Protein AF-A0AAW4VDV5-F1 (afdb_monomer_lite)

Secondary structure (DSSP, 8-state):
---------B--PEEEEEETTEEEEEE-S--BSPPPPTT----EEEETTEEEEEEESS--HHHHHHHHHHHHHHHHHHHHHHHHH-

Sequence (86 aa):
MQSDDSFSYSYFPVIQFYDHGNEIKQKLSIGYGKELPIGSSLEIMYEENNPKRILILENNPQKKLYIIFIIVGISSLIAGLIICIL

pLDDT: mean 73.9, std 14.54, range [36.25, 95.94]

Structure (mmCIF, N/CA/C/O backbone):
data_AF-A0AAW4VDV5-F1
#
_entry.id   AF-A0AAW4VDV5-F1
#
loop_
_atom_site.group_PDB
_atom_site.id
_atom_site.type_symbol
_atom_site.label_atom_id
_atom_site.label_alt_id
_atom_site.label_comp_id
_atom_site.label_asym_id
_atom_site.label_entity_id
_atom_site.label_seq_id
_atom_site.pdbx_PDB_ins_code
_atom_site.Cartn_x
_atom_site.Cartn_y
_atom_site.Cartn_z
_atom_site.occupancy
_atom_site.B_iso_or_equiv
_atom_site.auth_seq_id
_atom_site.auth_comp_id
_atom_site.auth_asym_id
_atom_site.auth_atom_id
_atom_site.pdbx_PDB_model_num
ATOM 1 N N . MET A 1 1 ? 30.719 -3.984 -5.268 1.00 39.00 1 MET A N 1
ATOM 2 C CA . MET A 1 1 ? 29.614 -3.499 -4.419 1.00 39.00 1 MET A CA 1
ATOM 3 C C . MET A 1 1 ? 28.461 -4.451 -4.622 1.00 39.00 1 MET A C 1
ATOM 5 O O . MET A 1 1 ? 28.005 -4.605 -5.745 1.00 39.00 1 MET A O 1
ATOM 9 N N . GLN A 1 2 ? 28.162 -5.204 -3.571 1.00 36.25 2 GLN A N 1
ATOM 10 C CA . GLN A 1 2 ? 27.188 -6.286 -3.537 1.00 36.25 2 GLN A CA 1
ATOM 11 C C . GLN A 1 2 ? 25.795 -5.666 -3.681 1.00 36.25 2 GLN A C 1
ATOM 13 O O . GLN A 1 2 ? 25.493 -4.691 -2.998 1.00 36.25 2 GLN A O 1
ATOM 18 N N . SER A 1 3 ? 25.013 -6.147 -4.645 1.00 44.09 3 SER A N 1
ATOM 19 C CA . SER A 1 3 ? 23.619 -5.759 -4.826 1.00 44.09 3 SER A CA 1
ATOM 20 C C . SER A 1 3 ? 22.861 -6.106 -3.553 1.00 44.09 3 SER A C 1
ATOM 22 O O . SER A 1 3 ? 22.744 -7.282 -3.215 1.00 44.09 3 SER A O 1
ATOM 24 N N . ASP A 1 4 ? 22.399 -5.080 -2.840 1.00 46.91 4 ASP A N 1
ATOM 25 C CA . ASP A 1 4 ? 21.465 -5.222 -1.731 1.00 46.91 4 ASP A CA 1
ATOM 26 C C . ASP A 1 4 ? 20.168 -5.824 -2.282 1.00 46.91 4 ASP A C 1
ATOM 28 O O . ASP A 1 4 ? 19.249 -5.115 -2.704 1.00 46.91 4 ASP A O 1
ATOM 32 N N . ASP A 1 5 ? 20.117 -7.154 -2.319 1.00 51.00 5 ASP A N 1
ATOM 33 C CA . ASP A 1 5 ? 18.904 -7.935 -2.493 1.00 51.00 5 ASP A CA 1
ATOM 34 C C . ASP A 1 5 ? 18.005 -7.621 -1.295 1.00 51.00 5 ASP A C 1
ATOM 36 O O . ASP A 1 5 ? 18.041 -8.264 -0.246 1.00 51.00 5 ASP A O 1
ATOM 40 N N . SER A 1 6 ? 17.255 -6.527 -1.434 1.00 52.00 6 SER A N 1
ATOM 41 C CA . SER A 1 6 ? 16.286 -6.039 -0.466 1.00 52.00 6 SER A CA 1
ATOM 42 C C . SER A 1 6 ? 15.290 -7.158 -0.198 1.00 52.00 6 SER A C 1
ATOM 44 O O . SER A 1 6 ? 14.403 -7.441 -1.004 1.00 52.00 6 SER A O 1
ATOM 46 N N . PHE A 1 7 ? 15.498 -7.821 0.937 1.00 45.38 7 PHE A N 1
ATOM 47 C CA . PHE A 1 7 ? 14.640 -8.852 1.486 1.00 45.38 7 PHE A CA 1
ATOM 48 C C . PHE A 1 7 ? 13.165 -8.475 1.303 1.00 45.38 7 PHE A C 1
ATOM 50 O O . PHE A 1 7 ? 12.693 -7.454 1.809 1.00 45.38 7 PHE A O 1
ATOM 57 N N . SER A 1 8 ? 12.437 -9.326 0.577 1.00 50.66 8 SER A N 1
ATOM 58 C CA . SER A 1 8 ? 10.979 -9.288 0.496 1.00 50.66 8 SER A CA 1
ATOM 59 C C . SER A 1 8 ? 10.423 -9.784 1.830 1.00 50.66 8 SER A C 1
ATOM 61 O O . SER A 1 8 ? 10.041 -10.942 1.982 1.00 50.66 8 SER A O 1
ATOM 63 N N . TYR A 1 9 ? 10.469 -8.929 2.850 1.00 53.34 9 TYR A N 1
ATOM 64 C CA . TYR A 1 9 ? 9.837 -9.237 4.122 1.00 53.34 9 TYR A CA 1
ATOM 65 C C . TYR A 1 9 ? 8.323 -9.303 3.924 1.00 53.34 9 TYR A C 1
ATOM 67 O O . TYR A 1 9 ? 7.717 -8.458 3.260 1.00 53.34 9 TYR A O 1
ATOM 75 N N . SER A 1 10 ? 7.712 -10.338 4.501 1.00 56.28 10 SER A N 1
ATOM 76 C CA . SER A 1 10 ? 6.260 -10.418 4.605 1.00 56.28 10 SER A CA 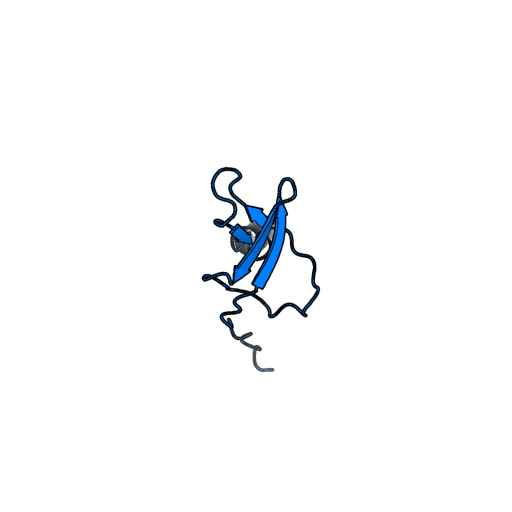1
ATOM 77 C C . SER A 1 10 ? 5.806 -9.473 5.719 1.00 56.28 10 SER A C 1
ATOM 79 O O . SER A 1 10 ? 5.816 -9.835 6.895 1.00 56.28 10 SER A O 1
ATOM 81 N N . TYR A 1 11 ? 5.491 -8.231 5.359 1.00 63.84 11 TYR A N 1
ATOM 82 C CA . TYR A 1 11 ? 5.017 -7.202 6.281 1.00 63.84 11 TYR A CA 1
ATOM 83 C C . TYR A 1 11 ? 3.491 -7.164 6.278 1.00 63.84 11 TYR A C 1
ATOM 85 O O . TYR A 1 11 ? 2.886 -6.795 5.278 1.00 63.84 11 TYR A O 1
ATOM 93 N N . PHE A 1 12 ? 2.870 -7.524 7.401 1.00 70.88 12 PHE A N 1
ATOM 94 C CA . PHE A 1 12 ? 1.414 -7.613 7.543 1.00 70.88 12 PHE A CA 1
ATOM 95 C C . PHE A 1 12 ? 0.872 -6.429 8.359 1.00 70.88 12 PHE A C 1
ATOM 97 O O . PHE A 1 12 ? 0.770 -6.544 9.588 1.00 70.88 12 PHE A O 1
ATOM 104 N N . PRO A 1 13 ? 0.534 -5.289 7.723 1.00 72.56 13 PRO A N 1
ATOM 105 C CA . PRO A 1 13 ? 0.062 -4.122 8.449 1.00 72.56 13 PRO A CA 1
ATOM 106 C C . PRO A 1 13 ? -1.293 -4.384 9.105 1.00 72.56 13 PRO A C 1
ATOM 108 O O . PRO A 1 13 ? -2.130 -5.154 8.617 1.00 72.56 13 PRO A O 1
ATOM 111 N N . VAL A 1 14 ? -1.511 -3.692 10.220 1.00 80.44 14 VAL A N 1
ATOM 112 C CA . VAL A 1 14 ? -2.842 -3.512 10.794 1.00 80.44 14 VAL A CA 1
ATOM 113 C C . VAL A 1 14 ? -3.399 -2.221 10.219 1.00 80.44 14 VAL A C 1
ATOM 115 O O . VAL A 1 14 ? -2.843 -1.153 10.456 1.00 80.44 14 VAL A O 1
ATOM 118 N N . ILE A 1 15 ? -4.480 -2.331 9.457 1.00 81.25 15 ILE A N 1
ATOM 119 C CA . ILE A 1 15 ? -5.168 -1.192 8.857 1.00 81.25 15 ILE A CA 1
ATOM 120 C C . ILE A 1 15 ? -6.362 -0.842 9.733 1.00 81.25 15 ILE A C 1
ATOM 122 O O . ILE A 1 15 ? -7.102 -1.726 10.173 1.00 81.25 15 ILE A O 1
ATOM 126 N N . GLN A 1 16 ? -6.517 0.450 10.004 1.00 84.94 16 GLN A N 1
ATOM 127 C CA . GLN A 1 16 ? -7.600 1.004 10.800 1.00 84.94 16 GLN A CA 1
ATOM 128 C C . GLN A 1 16 ? -8.184 2.201 10.047 1.00 84.94 16 GLN A C 1
ATOM 130 O O . GLN A 1 16 ? -7.458 3.149 9.751 1.00 84.94 16 GLN A O 1
ATOM 135 N N . PHE A 1 17 ? -9.467 2.139 9.700 1.00 85.38 17 PHE A N 1
ATOM 136 C CA . PHE A 1 17 ? -10.177 3.209 8.995 1.00 85.38 17 PHE A CA 1
ATOM 137 C C . PHE A 1 17 ? -11.652 3.253 9.406 1.00 85.38 17 PHE A C 1
ATOM 139 O O . PHE A 1 17 ? -12.151 2.329 10.046 1.00 85.38 17 PHE A O 1
ATOM 146 N N . TYR A 1 18 ? -12.336 4.341 9.055 1.00 86.19 18 TYR A N 1
ATOM 147 C CA . TYR A 1 18 ? -13.761 4.523 9.325 1.00 86.19 18 TYR A CA 1
ATOM 148 C C . TYR A 1 18 ? -14.566 4.433 8.032 1.00 86.19 18 TYR A C 1
ATOM 150 O O . TYR A 1 18 ? -14.216 5.076 7.045 1.00 86.19 18 TYR A O 1
ATOM 158 N N . ASP A 1 19 ? -15.665 3.685 8.076 1.00 83.81 19 ASP A N 1
ATOM 159 C CA . ASP A 1 19 ? -16.645 3.579 6.998 1.00 83.81 19 ASP A CA 1
ATOM 160 C C . ASP A 1 19 ? -18.052 3.809 7.561 1.00 83.81 19 ASP A C 1
ATOM 162 O O . ASP A 1 19 ? -18.488 3.095 8.463 1.00 83.81 19 ASP A O 1
ATOM 166 N N . HIS A 1 20 ? -18.750 4.844 7.084 1.00 83.75 20 HIS A N 1
ATOM 167 C CA . HIS A 1 20 ? -20.099 5.212 7.543 1.00 83.75 20 HIS A CA 1
ATOM 168 C C . HIS A 1 20 ? -20.272 5.270 9.082 1.00 83.75 20 HIS A C 1
ATOM 170 O O . HIS A 1 20 ? -21.325 4.932 9.620 1.00 83.75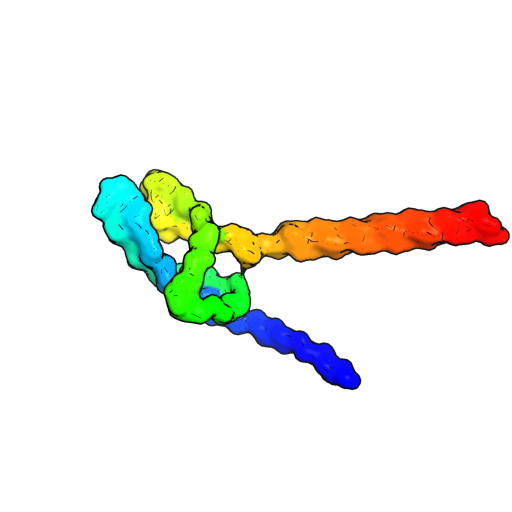 20 HIS A O 1
ATOM 176 N N . GLY A 1 21 ? -19.234 5.697 9.812 1.00 83.38 21 GLY A N 1
ATOM 177 C CA . GLY A 1 21 ? -19.232 5.768 11.282 1.00 83.38 21 GLY A CA 1
ATOM 178 C C . GLY A 1 21 ? -18.839 4.467 11.994 1.00 83.38 21 GLY A C 1
ATOM 179 O O . GLY A 1 21 ? -18.677 4.473 13.212 1.00 83.38 21 GLY A O 1
ATOM 180 N N . ASN A 1 22 ? -18.618 3.378 11.257 1.00 84.25 22 ASN A N 1
ATOM 181 C CA . ASN A 1 22 ? -18.084 2.131 11.789 1.00 84.25 22 ASN A CA 1
ATOM 182 C C . ASN A 1 22 ? -16.558 2.137 11.729 1.00 84.25 22 ASN A C 1
ATOM 184 O O . ASN A 1 22 ? -15.963 2.382 10.679 1.00 84.25 22 ASN A O 1
ATOM 188 N N . GLU A 1 23 ? -15.919 1.830 12.854 1.00 87.12 23 GLU A N 1
ATOM 189 C CA . GLU A 1 23 ? -14.482 1.592 12.893 1.00 87.12 23 GLU A CA 1
ATOM 190 C C . GLU A 1 23 ? -14.174 0.184 12.373 1.00 87.12 23 GLU A C 1
ATOM 192 O O . GLU A 1 23 ? -14.657 -0.821 12.902 1.00 87.12 23 GLU A O 1
ATOM 197 N N . ILE A 1 24 ? -13.333 0.103 11.349 1.00 85.12 24 ILE A N 1
ATOM 198 C CA . ILE A 1 24 ? -12.847 -1.153 10.792 1.00 85.12 24 ILE A CA 1
ATOM 199 C C . ILE A 1 24 ? -11.368 -1.266 11.122 1.00 85.12 24 ILE A C 1
ATOM 201 O O . ILE A 1 24 ? -10.552 -0.457 10.683 1.00 85.12 24 ILE A O 1
ATOM 205 N N . LYS A 1 25 ? -11.022 -2.304 11.886 1.00 87.31 25 LYS A N 1
ATOM 206 C CA . LYS A 1 25 ? -9.646 -2.633 12.254 1.00 87.31 25 LYS A CA 1
ATOM 207 C C . LYS A 1 25 ? -9.326 -4.060 11.845 1.00 87.31 25 LYS A C 1
ATOM 209 O O . LYS A 1 25 ? -9.953 -5.005 12.324 1.00 87.31 25 LYS A O 1
ATOM 214 N N . GLN A 1 26 ? -8.332 -4.230 10.982 1.00 79.38 26 GLN A N 1
ATOM 215 C CA . GLN A 1 26 ? -7.982 -5.537 10.442 1.00 79.38 26 GLN A CA 1
ATOM 216 C C . GLN A 1 26 ? -6.478 -5.690 10.250 1.00 79.38 26 GLN A C 1
ATOM 218 O O . GLN A 1 26 ? -5.808 -4.826 9.694 1.00 79.38 26 GLN A O 1
ATOM 223 N N . LYS A 1 27 ? -5.955 -6.843 10.672 1.00 79.25 27 LYS A N 1
ATOM 224 C CA . LYS A 1 27 ? -4.615 -7.293 10.298 1.00 79.25 27 LYS A CA 1
ATOM 225 C C . LYS A 1 27 ? -4.694 -7.975 8.937 1.00 79.25 27 LYS A C 1
ATOM 227 O O . LYS A 1 27 ? -5.426 -8.956 8.796 1.00 79.25 27 LYS A O 1
ATOM 232 N N . LEU A 1 28 ? -3.969 -7.467 7.947 1.00 73.69 28 LEU A N 1
ATOM 233 C CA . LEU A 1 28 ? -3.960 -8.089 6.629 1.00 73.69 28 LEU A CA 1
ATOM 234 C C . LEU A 1 28 ? -3.241 -9.436 6.665 1.00 73.69 28 LEU A C 1
ATOM 236 O O . LEU A 1 28 ? -2.220 -9.598 7.327 1.00 73.69 28 LEU A O 1
ATOM 240 N N . SER A 1 29 ? -3.786 -10.406 5.935 1.00 60.62 29 SER A N 1
ATOM 241 C CA . SER A 1 29 ? -3.206 -11.748 5.778 1.00 60.62 29 SER A CA 1
ATOM 242 C C . SER A 1 29 ? -2.241 -11.842 4.596 1.00 60.62 29 SER A C 1
ATOM 244 O O . SER A 1 29 ? -1.622 -12.880 4.396 1.00 60.62 29 SER A O 1
ATOM 246 N N . ILE A 1 30 ? -2.135 -10.776 3.797 1.00 58.00 30 ILE A N 1
ATOM 247 C CA . ILE A 1 30 ? -1.253 -10.666 2.636 1.00 58.00 30 ILE A CA 1
ATOM 248 C C . ILE A 1 30 ? -0.533 -9.334 2.757 1.00 58.00 30 ILE A C 1
ATOM 250 O O . ILE A 1 30 ? -1.158 -8.288 2.920 1.00 58.00 30 ILE A O 1
ATOM 254 N N . GLY A 1 31 ? 0.786 -9.399 2.704 1.00 54.12 31 GLY A N 1
ATOM 255 C CA . GLY A 1 31 ? 1.644 -8.289 3.036 1.00 54.12 31 GLY A CA 1
ATOM 256 C C . GLY A 1 31 ? 2.978 -8.471 2.351 1.00 54.12 31 GLY A C 1
ATOM 257 O O . GLY A 1 31 ? 3.874 -9.102 2.894 1.00 54.12 31 GLY A O 1
ATOM 258 N N . TYR A 1 32 ? 3.084 -7.982 1.123 1.00 51.91 32 TYR A N 1
ATOM 259 C CA . TYR A 1 32 ? 4.355 -7.888 0.418 1.00 51.91 32 TYR A CA 1
ATOM 260 C C . TYR A 1 32 ? 4.668 -6.404 0.327 1.00 51.91 32 TYR A C 1
ATOM 262 O O . TYR A 1 32 ? 3.851 -5.643 -0.189 1.00 51.91 32 TYR A O 1
ATOM 270 N N . GLY A 1 33 ? 5.798 -5.968 0.869 1.00 58.88 33 GLY A N 1
ATOM 271 C CA . GLY A 1 33 ? 6.128 -4.553 0.835 1.00 58.88 33 GLY A CA 1
ATOM 272 C C . GLY A 1 33 ? 7.179 -4.153 1.848 1.00 58.88 33 GLY A C 1
ATOM 273 O O . GLY A 1 33 ? 7.605 -4.936 2.694 1.00 58.88 33 GLY A O 1
ATOM 274 N N . LYS A 1 34 ? 7.601 -2.901 1.729 1.00 60.66 34 LYS A N 1
ATOM 275 C CA . LYS A 1 34 ? 8.488 -2.251 2.684 1.00 60.66 34 LYS A CA 1
ATOM 276 C C . LYS A 1 34 ? 7.751 -2.092 4.015 1.00 60.66 34 LYS A C 1
ATOM 278 O O . LYS A 1 34 ? 6.576 -1.733 4.022 1.00 60.66 34 LYS A O 1
ATOM 283 N N . GLU A 1 35 ? 8.441 -2.340 5.124 1.00 66.50 35 GLU A N 1
ATOM 284 C CA . GLU A 1 35 ? 7.925 -1.993 6.449 1.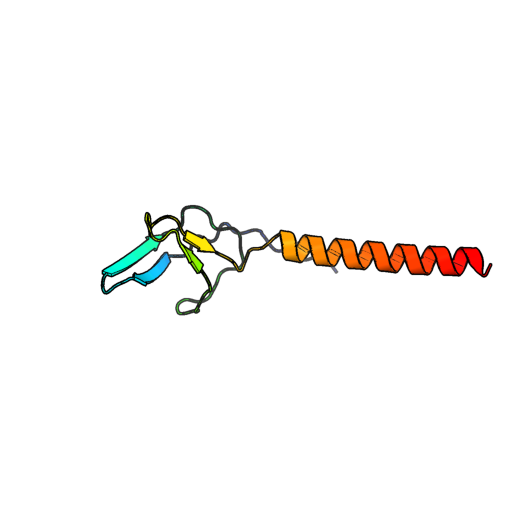00 66.50 35 GLU A CA 1
ATOM 285 C C . GLU A 1 35 ? 7.595 -0.497 6.487 1.00 66.50 35 GLU A C 1
ATOM 287 O O . GLU A 1 35 ? 8.451 0.351 6.212 1.00 66.50 35 GLU A O 1
ATOM 292 N N . LEU A 1 36 ? 6.340 -0.179 6.794 1.00 68.44 36 LEU A N 1
ATOM 293 C CA . LEU A 1 36 ? 5.887 1.195 6.948 1.00 68.44 36 LEU A CA 1
ATOM 294 C C . LEU A 1 36 ? 5.932 1.582 8.426 1.00 68.44 36 LEU A C 1
ATOM 296 O O . LEU A 1 36 ? 5.512 0.789 9.278 1.00 68.44 36 LEU A O 1
ATOM 300 N N . PRO A 1 37 ? 6.412 2.794 8.756 1.00 70.25 37 PRO A N 1
ATOM 301 C CA . PRO A 1 37 ? 6.390 3.264 10.128 1.00 70.25 37 PRO A CA 1
ATOM 302 C C . PRO A 1 37 ? 4.945 3.389 10.624 1.00 70.25 37 PRO A C 1
ATOM 304 O O . PRO A 1 37 ? 4.030 3.753 9.879 1.00 70.25 37 PRO A O 1
ATOM 307 N N . ILE A 1 38 ? 4.738 3.079 11.902 1.00 74.25 38 ILE A N 1
ATOM 308 C CA . ILE A 1 38 ? 3.433 3.194 12.561 1.00 74.25 38 ILE A CA 1
ATOM 309 C C . ILE A 1 38 ? 2.917 4.634 12.427 1.00 74.25 38 ILE A C 1
ATOM 311 O O . ILE A 1 38 ? 3.657 5.585 12.667 1.00 74.25 38 ILE A O 1
ATOM 315 N N . GLY A 1 39 ? 1.642 4.784 12.054 1.00 71.75 39 GLY A N 1
ATOM 316 C CA . GLY A 1 39 ? 1.014 6.089 11.813 1.00 71.75 39 GLY A CA 1
ATOM 317 C C . GLY A 1 39 ? 1.135 6.591 10.370 1.00 71.75 39 GLY A C 1
ATOM 318 O O . GLY A 1 39 ? 0.686 7.696 10.080 1.00 71.75 39 GLY A O 1
ATOM 319 N N . SER A 1 40 ? 1.707 5.796 9.461 1.00 74.50 40 SER A N 1
ATOM 320 C CA . SER A 1 40 ? 1.696 6.100 8.026 1.00 74.50 40 SER A CA 1
ATOM 321 C C . SER A 1 40 ? 0.276 6.037 7.462 1.00 74.50 40 SER A C 1
ATOM 323 O O . SER A 1 40 ? -0.441 5.061 7.687 1.00 74.50 40 SER A O 1
ATOM 325 N N . SER A 1 41 ? -0.107 7.051 6.688 1.00 74.19 41 SER A N 1
ATOM 326 C CA . SER A 1 41 ? -1.335 7.027 5.890 1.00 74.19 41 SER A CA 1
ATOM 327 C C . SER A 1 41 ? -1.088 6.268 4.597 1.00 74.19 41 SER A C 1
ATOM 329 O O . SER A 1 41 ? -0.102 6.531 3.909 1.00 74.19 41 SER A O 1
ATOM 331 N N . LEU A 1 42 ? -1.987 5.351 4.256 1.00 74.38 42 LEU A N 1
ATOM 332 C CA . LEU A 1 42 ? -1.848 4.521 3.071 1.00 74.38 42 LEU A CA 1
ATOM 333 C C . LEU A 1 42 ? -3.161 4.462 2.300 1.00 74.38 42 LEU A C 1
ATOM 335 O O . LEU A 1 42 ? -4.236 4.365 2.890 1.00 74.38 42 LEU A O 1
ATOM 339 N N . GLU A 1 43 ? -3.060 4.528 0.976 1.00 75.56 43 GLU A N 1
ATOM 340 C CA . GLU A 1 43 ? -4.221 4.457 0.101 1.00 75.56 43 GLU A CA 1
ATOM 341 C C . GLU A 1 43 ? -4.662 2.998 -0.064 1.00 75.56 43 GLU A C 1
ATOM 343 O O . GLU A 1 43 ? -3.918 2.137 -0.553 1.00 75.56 43 GLU A O 1
ATOM 348 N N . ILE A 1 44 ? -5.881 2.722 0.389 1.00 77.56 44 ILE A N 1
ATOM 349 C CA . ILE A 1 44 ? -6.485 1.395 0.367 1.00 77.56 44 ILE A CA 1
ATOM 350 C C . ILE A 1 44 ? -7.719 1.400 -0.523 1.00 77.56 44 ILE A C 1
ATOM 352 O O . ILE A 1 44 ? -8.488 2.357 -0.540 1.00 77.56 44 ILE A O 1
ATOM 356 N N . MET A 1 45 ? -7.938 0.293 -1.219 1.00 79.75 45 MET A N 1
ATOM 357 C CA . MET A 1 45 ? -9.198 0.013 -1.890 1.00 79.75 45 MET A CA 1
ATOM 358 C C . MET A 1 45 ? -9.908 -1.082 -1.101 1.00 79.75 45 MET A C 1
ATOM 360 O O . MET A 1 45 ? -9.329 -2.143 -0.872 1.00 79.75 45 MET A O 1
ATOM 364 N N . TYR A 1 46 ? -11.139 -0.833 -0.666 1.00 78.62 46 TYR A N 1
ATOM 365 C CA . TYR A 1 46 ? -11.957 -1.828 0.025 1.00 78.62 46 TYR A CA 1
ATOM 366 C C . TYR A 1 46 ? -13.267 -2.056 -0.726 1.00 78.62 46 TYR A C 1
ATOM 368 O O . TYR A 1 46 ? -13.727 -1.199 -1.478 1.00 78.62 46 TYR A O 1
ATOM 376 N N . GLU A 1 47 ? -13.843 -3.243 -0.568 1.00 81.75 47 GLU A N 1
ATOM 377 C CA . GLU A 1 47 ? -15.152 -3.559 -1.133 1.00 81.75 47 GLU A CA 1
ATOM 378 C C . GLU A 1 47 ? -16.249 -3.006 -0.216 1.00 81.75 47 GLU A C 1
ATOM 380 O O . GLU A 1 47 ? -16.320 -3.389 0.946 1.00 81.75 47 GLU A O 1
ATOM 385 N N . GLU A 1 48 ? -17.117 -2.130 -0.722 1.00 77.94 48 GLU A N 1
ATOM 386 C CA . GLU A 1 48 ? -18.171 -1.476 0.077 1.00 77.94 48 GLU A CA 1
ATOM 387 C C . GLU A 1 48 ? -19.114 -2.493 0.748 1.00 77.94 48 GLU A C 1
ATOM 389 O O . GLU A 1 48 ? -19.435 -2.389 1.927 1.00 77.94 48 GLU A O 1
ATOM 394 N N . ASN A 1 49 ? -19.469 -3.564 0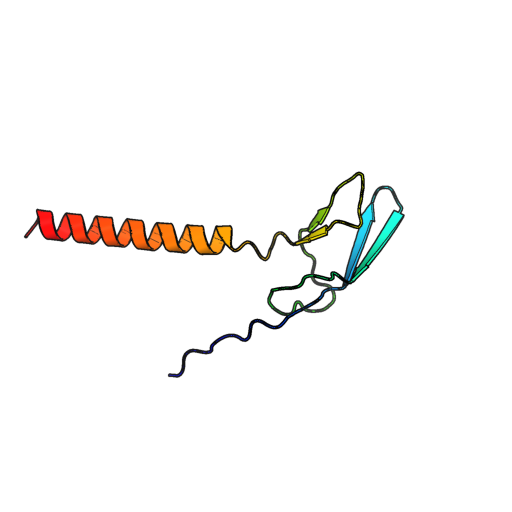.030 1.00 82.44 49 ASN A N 1
ATOM 395 C CA . ASN A 1 49 ? -20.309 -4.645 0.556 1.00 82.44 49 ASN A CA 1
ATOM 396 C C . ASN A 1 49 ? -19.562 -5.589 1.519 1.00 82.44 49 ASN A C 1
ATOM 398 O O . ASN A 1 49 ? -20.184 -6.4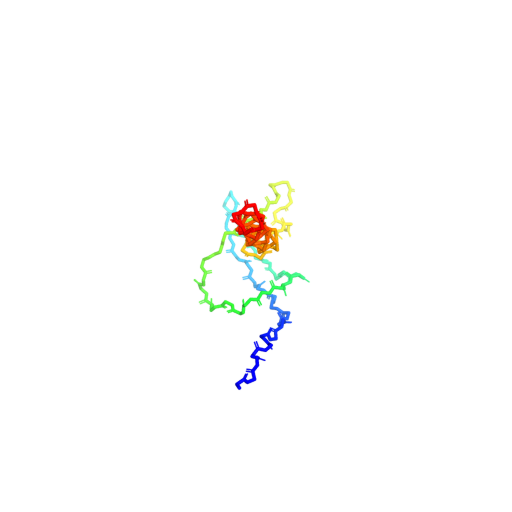07 2.199 1.00 82.44 49 ASN A O 1
ATOM 402 N N . ASN A 1 50 ? -18.227 -5.527 1.551 1.00 79.81 50 ASN A N 1
ATOM 403 C CA . ASN A 1 50 ? -17.389 -6.340 2.423 1.00 79.81 50 ASN A CA 1
ATOM 404 C C . ASN A 1 50 ? -16.111 -5.576 2.815 1.00 79.81 50 ASN A C 1
ATOM 406 O O . ASN A 1 50 ? -15.025 -5.863 2.296 1.00 79.81 50 ASN A O 1
ATOM 410 N N . PRO A 1 51 ? -16.203 -4.636 3.772 1.00 72.94 51 PRO A N 1
ATOM 411 C CA . PRO A 1 51 ? -15.106 -3.730 4.117 1.00 72.94 51 PRO A CA 1
ATOM 412 C C . PRO A 1 51 ? -13.862 -4.426 4.690 1.00 72.94 51 PRO A C 1
ATOM 414 O O . PRO A 1 51 ? -12.808 -3.811 4.827 1.00 72.94 51 PRO A O 1
ATOM 417 N N . LYS A 1 52 ? -13.953 -5.729 4.996 1.00 74.50 52 LYS A N 1
ATOM 418 C CA . LYS A 1 52 ? -12.815 -6.570 5.401 1.00 74.50 52 LYS A CA 1
ATOM 419 C C . LYS A 1 52 ? -11.961 -7.048 4.221 1.00 74.50 52 LYS A C 1
ATOM 421 O O . LYS A 1 52 ? -10.919 -7.682 4.412 1.00 74.50 52 LYS A O 1
ATOM 426 N N . ARG A 1 53 ? -12.408 -6.818 2.986 1.00 74.19 53 ARG A N 1
ATOM 427 C CA . ARG A 1 53 ? -11.650 -7.136 1.780 1.00 74.19 53 ARG A CA 1
ATOM 428 C C . ARG A 1 53 ? -10.900 -5.890 1.331 1.00 74.19 53 ARG A C 1
ATOM 430 O O . ARG A 1 53 ? -11.414 -5.091 0.558 1.00 74.19 53 ARG A O 1
ATOM 437 N N . ILE A 1 54 ? -9.681 -5.746 1.841 1.00 74.75 54 ILE A N 1
ATOM 438 C CA . ILE A 1 54 ? -8.830 -4.575 1.624 1.00 74.75 54 ILE A CA 1
ATOM 439 C C . ILE A 1 54 ? -7.673 -4.943 0.690 1.00 74.75 54 ILE A C 1
ATOM 441 O O . ILE A 1 54 ? -6.995 -5.953 0.887 1.00 74.75 54 ILE A O 1
ATOM 445 N N . LEU A 1 55 ? -7.434 -4.103 -0.310 1.00 72.12 55 LEU A N 1
ATOM 446 C CA . LEU A 1 55 ? -6.303 -4.156 -1.228 1.00 72.12 55 LEU A CA 1
ATOM 447 C C . LEU A 1 55 ? -5.433 -2.914 -1.013 1.00 72.12 55 LEU A C 1
ATOM 449 O O . LEU A 1 55 ? -5.912 -1.784 -1.094 1.00 72.12 55 LEU A O 1
ATOM 453 N N . ILE A 1 56 ? -4.145 -3.129 -0.748 1.00 70.94 56 ILE A N 1
ATOM 454 C CA . ILE A 1 56 ? -3.147 -2.058 -0.656 1.00 70.94 56 ILE A CA 1
ATOM 455 C C . ILE A 1 56 ? -2.734 -1.661 -2.072 1.00 70.94 56 ILE A C 1
ATOM 457 O O . ILE A 1 56 ? -2.189 -2.487 -2.807 1.00 70.94 56 ILE A O 1
ATOM 461 N N . LEU A 1 57 ? -2.964 -0.401 -2.446 1.00 64.50 57 LEU A N 1
ATOM 462 C CA . LEU A 1 57 ? -2.676 0.083 -3.798 1.00 64.50 57 LEU A CA 1
ATOM 463 C C . LEU A 1 57 ? -1.168 0.276 -4.047 1.00 64.50 57 LEU A C 1
ATOM 465 O O . LEU A 1 57 ? -0.701 0.209 -5.183 1.00 64.50 57 LEU A O 1
ATOM 469 N N . GLU A 1 58 ? -0.392 0.478 -2.980 1.00 58.78 58 GLU A N 1
ATOM 470 C CA . GLU A 1 58 ? 1.024 0.852 -3.055 1.00 58.78 58 GLU A CA 1
ATOM 471 C C . GL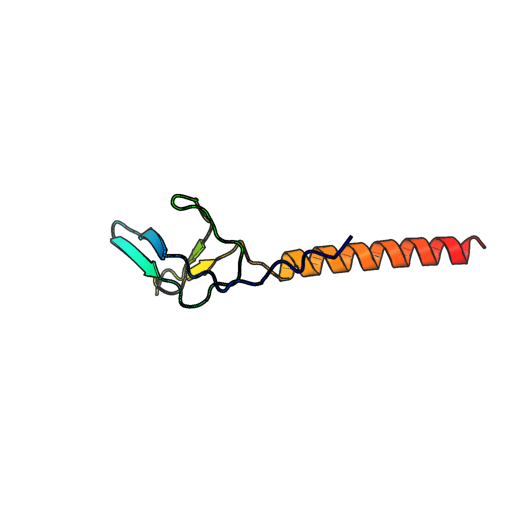U A 1 58 ? 1.927 -0.275 -3.578 1.00 58.78 58 GLU A C 1
ATOM 473 O O . GLU A 1 58 ? 2.930 -0.022 -4.249 1.00 58.78 58 GLU A O 1
ATOM 478 N N . ASN A 1 59 ? 1.542 -1.535 -3.376 1.00 57.78 59 ASN A N 1
ATOM 479 C CA . ASN A 1 59 ? 2.314 -2.667 -3.865 1.00 57.78 59 ASN A CA 1
ATOM 480 C C . ASN A 1 59 ? 1.859 -3.069 -5.271 1.00 57.78 59 ASN A C 1
ATOM 482 O O . ASN A 1 59 ? 1.404 -4.191 -5.475 1.00 57.78 59 ASN A O 1
ATOM 486 N N . ASN A 1 60 ? 1.924 -2.137 -6.230 1.00 60.62 60 ASN A N 1
ATOM 487 C CA . ASN A 1 60 ? 1.473 -2.389 -7.594 1.00 60.62 60 ASN A CA 1
ATOM 488 C C . ASN A 1 60 ? 2.625 -2.928 -8.471 1.00 60.62 60 ASN A C 1
ATOM 490 O O . ASN A 1 60 ? 3.342 -2.134 -9.099 1.00 60.62 60 ASN A O 1
ATOM 494 N N . PRO A 1 61 ? 2.819 -4.261 -8.581 1.00 61.12 61 PRO A N 1
ATOM 495 C CA . PRO A 1 61 ? 3.800 -4.841 -9.496 1.00 61.12 61 PRO A CA 1
ATOM 496 C C . PRO A 1 61 ? 3.565 -4.390 -10.940 1.00 61.12 61 PRO A C 1
ATOM 498 O O . PRO A 1 61 ? 4.518 -4.343 -11.713 1.00 61.12 61 PRO A O 1
ATOM 501 N N . GLN A 1 62 ? 2.344 -3.975 -11.302 1.00 56.72 62 GLN A N 1
ATOM 502 C CA . GLN A 1 62 ? 2.037 -3.459 -12.635 1.00 56.72 62 GLN A CA 1
ATOM 503 C C . GLN A 1 62 ? 2.758 -2.139 -12.919 1.00 56.72 62 GLN A C 1
ATOM 505 O O . GLN A 1 62 ? 3.248 -1.953 -14.026 1.00 56.72 62 GLN A O 1
ATOM 510 N N . LYS A 1 63 ? 2.903 -1.247 -11.928 1.00 61.75 63 LYS A N 1
ATOM 511 C CA . LYS A 1 63 ? 3.649 0.012 -12.101 1.00 61.75 63 LYS A CA 1
ATOM 512 C C . LYS A 1 63 ? 5.140 -0.260 -12.304 1.00 61.75 63 LYS A C 1
ATOM 514 O O . LYS A 1 63 ? 5.782 0.382 -13.131 1.00 61.75 63 LYS A O 1
ATOM 519 N N . LYS A 1 64 ? 5.678 -1.258 -11.595 1.00 70.19 64 LYS A N 1
ATOM 520 C CA . LYS A 1 64 ? 7.071 -1.702 -11.742 1.00 70.19 64 LYS A CA 1
ATOM 521 C C . LYS A 1 64 ? 7.308 -2.355 -13.109 1.00 70.19 64 LYS A C 1
ATOM 523 O O . LYS A 1 64 ? 8.276 -2.018 -13.781 1.00 70.19 64 LYS A O 1
ATOM 528 N N . LEU A 1 65 ? 6.393 -3.220 -13.550 1.00 75.81 65 LEU A N 1
ATOM 529 C CA . LEU A 1 65 ? 6.418 -3.833 -14.881 1.00 75.81 65 LEU A CA 1
ATOM 530 C C . LEU A 1 65 ? 6.289 -2.788 -15.992 1.00 75.81 65 LEU A C 1
ATOM 532 O O . LEU A 1 65 ? 7.054 -2.831 -16.947 1.00 75.81 65 LEU A O 1
ATOM 536 N N . TYR A 1 66 ? 5.389 -1.816 -15.847 1.00 78.62 66 TYR A N 1
ATOM 537 C CA . TYR A 1 66 ? 5.216 -0.723 -16.802 1.00 78.62 66 TYR A CA 1
ATOM 538 C C . TYR A 1 66 ? 6.521 0.050 -17.029 1.00 78.62 66 TYR A C 1
ATOM 540 O O . TYR A 1 66 ? 6.923 0.263 -18.169 1.00 78.62 66 TYR A O 1
ATOM 548 N N . ILE A 1 67 ? 7.231 0.397 -15.949 1.00 82.75 67 ILE A N 1
ATOM 549 C CA . ILE A 1 67 ? 8.535 1.069 -16.036 1.00 82.75 67 ILE A CA 1
ATOM 550 C C . ILE A 1 67 ? 9.557 0.199 -16.785 1.00 82.75 67 ILE A C 1
ATOM 552 O O . ILE A 1 67 ? 10.272 0.710 -17.645 1.00 82.75 67 ILE A O 1
ATOM 556 N N . ILE A 1 68 ? 9.603 -1.110 -16.511 1.00 89.25 68 ILE A N 1
ATOM 557 C CA . ILE A 1 68 ? 10.496 -2.046 -17.215 1.00 89.25 68 ILE A CA 1
ATOM 558 C C . ILE A 1 68 ? 10.179 -2.077 -18.717 1.00 89.25 68 ILE A C 1
ATOM 560 O O . ILE A 1 68 ? 11.092 -1.969 -19.534 1.00 89.25 68 ILE A O 1
ATOM 564 N N . PHE A 1 69 ? 8.900 -2.162 -19.092 1.00 90.81 69 PHE A N 1
ATOM 565 C CA . PHE A 1 69 ? 8.480 -2.154 -20.495 1.00 90.81 69 PHE A CA 1
ATOM 566 C C . PHE A 1 69 ? 8.878 -0.865 -21.221 1.00 90.81 69 PHE A C 1
ATOM 568 O O . PHE A 1 69 ? 9.345 -0.933 -22.357 1.00 90.81 69 PHE A O 1
ATOM 575 N N . ILE A 1 70 ? 8.761 0.296 -20.568 1.00 92.81 70 ILE A N 1
ATOM 576 C CA . ILE A 1 70 ? 9.211 1.568 -21.148 1.00 92.81 70 ILE A CA 1
ATOM 577 C C . ILE A 1 70 ? 10.720 1.558 -21.411 1.00 92.81 70 ILE A C 1
ATOM 579 O O . ILE A 1 70 ? 11.150 1.947 -22.496 1.00 92.81 70 ILE A O 1
ATOM 583 N N . ILE A 1 71 ? 11.525 1.085 -20.456 1.00 94.25 71 ILE A N 1
ATOM 584 C CA . ILE A 1 71 ? 12.988 1.039 -20.606 1.00 94.25 71 ILE A CA 1
ATOM 585 C C . ILE A 1 71 ? 13.387 0.137 -21.779 1.00 94.25 71 ILE A C 1
ATOM 587 O O . ILE A 1 71 ? 14.209 0.538 -22.603 1.00 94.25 71 ILE A O 1
ATOM 591 N N . VAL A 1 72 ? 12.785 -1.052 -21.881 1.00 95.19 72 VAL A N 1
ATOM 592 C CA . VAL A 1 72 ? 13.041 -1.996 -22.983 1.00 95.19 72 VAL A CA 1
ATOM 593 C C . VAL A 1 72 ? 12.597 -1.417 -24.330 1.00 95.19 72 VAL A C 1
ATOM 595 O O . VAL A 1 72 ? 13.303 -1.555 -25.327 1.00 95.19 72 VAL A O 1
ATOM 598 N N . GLY A 1 73 ? 11.453 -0.729 -24.373 1.00 94.62 73 GLY A N 1
ATOM 599 C CA . GLY A 1 73 ? 10.971 -0.078 -25.591 1.00 94.62 73 GLY A CA 1
ATOM 600 C C . GLY A 1 73 ? 11.919 1.015 -26.086 1.00 94.62 73 GLY A C 1
ATOM 601 O O . GLY A 1 73 ? 12.273 1.042 -27.264 1.00 94.62 73 GLY A O 1
ATOM 602 N N . ILE A 1 74 ? 12.384 1.886 -25.185 1.00 95.94 74 ILE A N 1
ATOM 603 C CA . ILE A 1 74 ? 13.309 2.975 -25.527 1.00 95.94 74 ILE A CA 1
ATOM 604 C C . ILE A 1 74 ? 14.665 2.423 -25.978 1.00 95.94 74 ILE A C 1
ATOM 606 O O . ILE A 1 74 ? 15.199 2.881 -26.988 1.00 95.94 74 ILE A O 1
ATOM 610 N N . SER A 1 75 ? 15.220 1.429 -25.277 1.00 94.56 75 SER A N 1
ATOM 611 C CA . SER A 1 75 ? 16.515 0.848 -25.651 1.00 94.56 75 SER A CA 1
ATOM 612 C C . SER A 1 75 ? 16.463 0.162 -27.016 1.00 94.56 75 SER A C 1
ATOM 614 O O . SER A 1 75 ? 17.373 0.347 -27.824 1.00 94.56 75 SER A O 1
ATOM 616 N N . SER A 1 76 ? 15.371 -0.546 -27.321 1.00 93.44 76 SER A N 1
ATOM 617 C CA . SER A 1 76 ? 15.158 -1.146 -28.640 1.00 93.44 76 SER A CA 1
ATOM 618 C C . SER A 1 76 ? 15.025 -0.094 -29.744 1.00 93.44 76 SER A C 1
ATOM 620 O O . SER A 1 76 ? 15.537 -0.300 -30.843 1.00 93.44 76 SER A O 1
ATOM 622 N N . LEU A 1 77 ? 14.361 1.033 -29.469 1.00 94.44 77 LEU A N 1
ATOM 623 C CA . LEU A 1 77 ? 14.193 2.119 -30.437 1.00 94.44 77 LEU A CA 1
ATOM 624 C C . LEU A 1 77 ? 15.530 2.805 -30.746 1.00 94.44 77 LEU A C 1
ATOM 626 O O . LEU A 1 77 ? 15.849 3.038 -31.910 1.00 94.44 77 LEU A O 1
ATOM 630 N N . ILE A 1 78 ? 16.345 3.059 -29.719 1.00 94.00 78 ILE A N 1
ATOM 631 C CA . ILE A 1 78 ? 17.695 3.617 -29.873 1.00 94.00 78 ILE A CA 1
ATOM 632 C C . ILE A 1 78 ? 18.595 2.651 -30.654 1.00 94.00 78 ILE A C 1
ATOM 634 O O . ILE A 1 78 ? 19.272 3.073 -31.587 1.00 94.00 78 ILE A O 1
ATOM 638 N N . ALA A 1 79 ? 18.580 1.357 -30.320 1.00 91.44 79 ALA A N 1
ATOM 639 C CA . ALA A 1 79 ? 19.363 0.350 -31.035 1.00 91.44 79 ALA A CA 1
ATOM 640 C C . ALA A 1 79 ? 18.965 0.259 -32.517 1.00 91.44 79 ALA A C 1
ATOM 642 O O . ALA A 1 79 ? 19.835 0.232 -33.383 1.00 91.44 79 ALA A O 1
ATOM 643 N N . GLY A 1 80 ? 17.662 0.282 -32.815 1.00 90.88 80 GLY A N 1
ATOM 644 C CA . GLY A 1 80 ? 17.161 0.302 -34.190 1.00 90.88 80 GLY A CA 1
ATOM 645 C C . GLY A 1 80 ? 17.613 1.540 -34.968 1.00 90.88 80 GLY A C 1
ATOM 646 O O . GLY A 1 80 ? 18.045 1.418 -36.110 1.00 90.88 80 GLY A O 1
ATOM 647 N N . LEU A 1 81 ? 17.587 2.722 -34.345 1.00 90.75 81 LEU A N 1
ATOM 648 C CA . LEU A 1 81 ? 18.085 3.952 -34.967 1.00 90.75 81 LEU A CA 1
ATOM 649 C C . LEU A 1 81 ? 19.589 3.894 -35.252 1.00 90.75 81 LEU A C 1
ATOM 651 O O . LEU A 1 81 ? 20.011 4.310 -36.325 1.00 90.75 81 LEU A O 1
ATOM 655 N N . ILE A 1 82 ? 20.388 3.359 -34.326 1.00 90.00 82 ILE A N 1
ATOM 656 C CA . ILE A 1 82 ? 21.837 3.209 -34.517 1.00 90.00 82 ILE A CA 1
ATOM 657 C C . ILE A 1 82 ? 22.129 2.267 -35.690 1.00 90.00 82 ILE A C 1
ATOM 659 O O . ILE A 1 82 ? 22.951 2.607 -36.531 1.00 90.00 82 ILE A O 1
ATOM 663 N N . ILE A 1 83 ? 21.434 1.128 -35.782 1.00 88.88 83 ILE A N 1
ATOM 664 C CA . ILE A 1 83 ? 21.596 0.173 -36.892 1.00 88.88 83 ILE A CA 1
ATOM 665 C C . ILE A 1 83 ? 21.183 0.794 -38.232 1.00 88.88 83 ILE A C 1
ATOM 667 O O . ILE A 1 83 ? 21.824 0.528 -39.235 1.00 88.88 83 ILE A O 1
ATOM 671 N N . CYS A 1 84 ? 20.135 1.620 -38.267 1.00 74.31 84 CYS A N 1
ATOM 672 C CA . CYS A 1 84 ? 19.720 2.302 -39.498 1.00 74.31 84 CYS A CA 1
ATOM 673 C C . CYS A 1 84 ? 20.701 3.392 -39.965 1.00 74.31 84 CYS A C 1
ATOM 675 O O . CYS A 1 84 ? 20.657 3.772 -41.133 1.00 74.31 84 CYS A O 1
ATOM 677 N N . ILE A 1 85 ? 21.507 3.952 -39.059 1.00 81.56 85 ILE A N 1
ATOM 678 C CA . ILE A 1 85 ? 22.474 5.021 -39.362 1.00 81.56 85 ILE A CA 1
ATOM 679 C C . ILE A 1 85 ? 23.850 4.449 -39.750 1.00 81.56 85 ILE A C 1
ATOM 681 O O . ILE A 1 85 ? 24.593 5.123 -40.465 1.00 81.56 85 ILE A O 1
ATOM 685 N N . LEU A 1 86 ? 24.191 3.252 -39.261 1.00 70.88 86 LEU A N 1
ATOM 686 C CA . LEU A 1 86 ? 25.454 2.554 -39.530 1.00 70.88 86 LEU A CA 1
ATOM 687 C C . LEU A 1 86 ? 25.455 1.873 -40.908 1.00 70.88 86 LEU A C 1
ATOM 689 O O . LEU A 1 86 ? 26.524 1.907 -41.557 1.00 70.88 86 LEU A O 1
#

Radius of gyration: 20.04 Å; chains: 1; bounding box: 50×19×52 Å

Organism: NCBI:txid1982626

Foldseek 3Di:
DDPPPPDQDQDFDWDWDDDPNDIDTDTDPGGGDDDDPPPDDFDWDADNVGRRRIDGPVPDVVVVVVVVVVVVVVVVVVVVVVVVVD